Protein AF-A0A6A4R987-F1 (afdb_monomer_lite)

Secondary structure (DSSP, 8-state):
----SHHHHHHHHHHTTS-----PPPEEEEESSSTT-EEEEE---HHHHHTTTS----STT-HHHHHHHHIIIIIS--TT--HHHHHHHHHTTS-HHHHHHH---HHHHHHHHHHTT---------GGGGGG--S----------

Organism: NCBI:txid2578117

pLDDT: mean 84.64, std 14.23, range [47.09, 97.81]

InterPro domains:
  IPR005074 Peptidase C39, bacteriocin processing [PF03412] (53-141)

Radius of gyration: 24.29 Å; chains: 1; bounding box: 70×59×53 Å

Sequence (145 aa):
MTLPRWPLAAALAIGLALPLGNTQAATIRLGGIVPGTVINKDVQSIRERRYENLVEQRTDFSCGAASLATLLKYAYQRPDTTEHDVLAGMLEVADLELVQQQGFSLLDLKNYVETLGLRGRGYEVDAETLDDVSIPVIVLLDLNG

Structure (mmCIF, N/CA/C/O backbone):
data_AF-A0A6A4R987-F1
#
_entry.id   AF-A0A6A4R987-F1
#
loop_
_atom_site.group_PDB
_atom_site.id
_atom_site.type_symbol
_atom_site.label_atom_id
_atom_site.label_alt_id
_atom_site.label_comp_id
_atom_site.label_asym_id
_atom_site.label_entity_id
_atom_site.label_seq_id
_atom_site.pdbx_PDB_ins_code
_atom_site.Cartn_x
_atom_site.Cartn_y
_atom_site.Cartn_z
_atom_site.occupancy
_atom_sit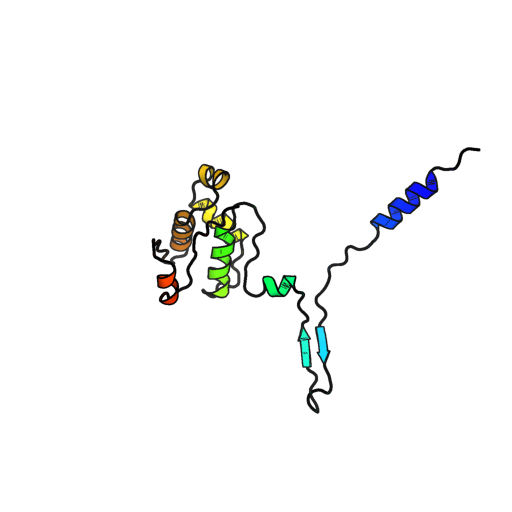e.B_iso_or_equiv
_atom_site.auth_seq_id
_atom_site.auth_comp_id
_atom_site.auth_asym_id
_atom_site.auth_atom_id
_atom_site.pdbx_PDB_model_num
ATOM 1 N N . MET A 1 1 ? 54.310 39.348 6.115 1.00 47.09 1 MET A N 1
ATOM 2 C CA . MET A 1 1 ? 54.093 38.359 5.036 1.00 47.09 1 MET A CA 1
ATOM 3 C C . MET A 1 1 ? 52.708 37.753 5.216 1.00 47.09 1 MET A C 1
ATOM 5 O O . MET A 1 1 ? 52.538 36.849 6.019 1.00 47.09 1 MET A O 1
ATOM 9 N N . THR A 1 2 ? 51.698 38.329 4.566 1.00 54.56 2 THR A N 1
ATOM 10 C CA . THR A 1 2 ? 50.292 37.904 4.656 1.00 54.56 2 THR A CA 1
ATOM 11 C C . THR A 1 2 ? 49.981 36.983 3.479 1.00 54.56 2 THR A C 1
ATOM 13 O O . THR A 1 2 ? 49.934 37.444 2.340 1.00 54.56 2 THR A O 1
ATOM 16 N N . LEU A 1 3 ? 49.821 35.683 3.734 1.00 59.97 3 LEU A N 1
ATOM 17 C CA . LEU A 1 3 ? 49.428 34.714 2.707 1.00 59.97 3 LEU A CA 1
ATOM 18 C C . LEU A 1 3 ? 48.008 35.041 2.195 1.00 59.97 3 LEU A C 1
ATOM 20 O O . LEU A 1 3 ? 47.110 35.271 3.011 1.00 59.97 3 LEU A O 1
ATOM 24 N N . PRO A 1 4 ? 47.782 35.094 0.869 1.00 60.12 4 PRO A N 1
ATOM 25 C CA . PRO A 1 4 ? 46.479 35.422 0.305 1.00 60.12 4 PRO A CA 1
ATOM 26 C C . PRO A 1 4 ? 45.477 34.291 0.567 1.00 60.12 4 PRO A C 1
ATOM 28 O O . PRO A 1 4 ? 45.780 33.119 0.380 1.00 60.12 4 PRO A O 1
ATOM 31 N N . ARG A 1 5 ? 44.259 34.658 0.980 1.00 59.75 5 ARG A N 1
ATOM 32 C CA . ARG A 1 5 ? 43.148 33.757 1.360 1.00 59.75 5 ARG A CA 1
ATOM 33 C C . ARG A 1 5 ? 42.453 33.082 0.168 1.00 59.75 5 ARG A C 1
ATOM 35 O O . ARG A 1 5 ? 41.541 32.281 0.345 1.00 59.75 5 ARG A O 1
ATOM 42 N N . TRP A 1 6 ? 42.884 33.412 -1.046 1.00 58.22 6 TRP A N 1
ATOM 43 C CA . TRP A 1 6 ? 42.261 32.996 -2.300 1.00 58.22 6 TRP A CA 1
ATOM 44 C C . TRP A 1 6 ? 42.381 31.503 -2.675 1.00 58.22 6 TRP A C 1
ATOM 46 O O . TRP A 1 6 ? 41.436 31.001 -3.285 1.00 58.22 6 TRP A O 1
ATOM 56 N N . PRO A 1 7 ? 43.443 30.743 -2.319 1.00 56.34 7 PRO A N 1
ATOM 57 C CA . PRO A 1 7 ? 43.538 29.348 -2.748 1.00 56.34 7 PRO A CA 1
ATOM 58 C C . PRO A 1 7 ? 42.539 28.446 -2.006 1.00 56.34 7 PRO A C 1
ATOM 60 O O . PRO A 1 7 ? 42.096 27.444 -2.559 1.00 56.34 7 PRO A O 1
ATOM 63 N N . LEU A 1 8 ? 42.112 28.834 -0.796 1.00 57.47 8 LEU A N 1
ATOM 64 C CA . LEU A 1 8 ? 41.086 28.119 -0.028 1.00 57.47 8 LEU A CA 1
ATOM 65 C C . LEU A 1 8 ? 39.692 28.246 -0.661 1.00 57.47 8 LEU A C 1
ATOM 67 O O . LEU A 1 8 ? 38.956 27.266 -0.719 1.00 57.47 8 LEU A O 1
ATOM 71 N N . ALA A 1 9 ? 39.347 29.425 -1.187 1.00 58.34 9 ALA A N 1
ATOM 72 C CA . ALA A 1 9 ? 38.069 29.639 -1.867 1.00 58.34 9 ALA A CA 1
ATOM 73 C C . ALA A 1 9 ? 37.991 28.880 -3.206 1.00 58.34 9 ALA A C 1
ATOM 75 O O . ALA A 1 9 ? 36.947 28.325 -3.542 1.00 58.34 9 ALA A O 1
ATOM 76 N N . ALA A 1 10 ? 39.106 28.801 -3.942 1.00 59.16 10 ALA A N 1
ATOM 77 C CA . ALA A 1 10 ? 39.177 28.054 -5.197 1.00 59.16 10 ALA A CA 1
ATOM 78 C C . ALA A 1 10 ? 39.082 26.532 -4.982 1.00 59.16 10 ALA A C 1
ATOM 80 O O . ALA A 1 10 ? 38.393 25.847 -5.736 1.00 59.16 10 ALA A O 1
ATOM 81 N N . ALA A 1 11 ? 39.710 26.002 -3.926 1.00 58.34 11 ALA A N 1
ATOM 82 C CA . ALA A 1 11 ? 39.620 24.582 -3.584 1.00 58.34 11 ALA A CA 1
ATOM 83 C C . ALA A 1 11 ? 38.195 24.162 -3.168 1.00 58.34 11 ALA A C 1
ATOM 85 O O . ALA A 1 11 ? 37.741 23.081 -3.541 1.00 58.34 11 ALA A O 1
ATOM 86 N N . LEU A 1 12 ? 37.461 25.032 -2.460 1.00 58.47 12 LEU A N 1
ATOM 87 C CA . LEU A 1 12 ? 36.075 24.769 -2.058 1.00 58.47 12 LEU A CA 1
ATOM 88 C C . LEU A 1 12 ? 35.110 24.753 -3.261 1.00 58.47 12 LEU A C 1
AT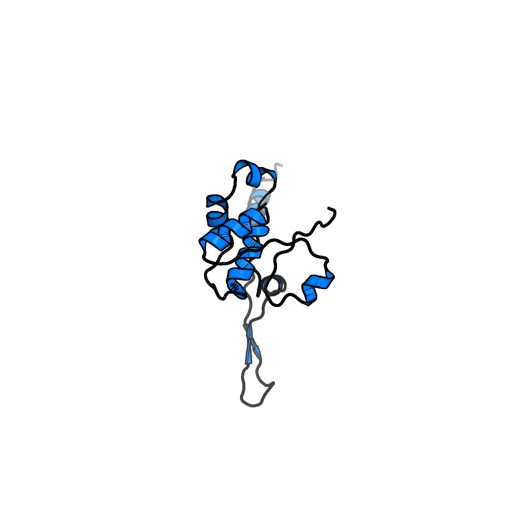OM 90 O O . LEU A 1 12 ? 34.202 23.927 -3.314 1.00 58.47 12 LEU A O 1
ATOM 94 N N . ALA A 1 13 ? 35.331 25.625 -4.251 1.00 57.81 13 ALA A N 1
ATOM 95 C CA . ALA A 1 13 ? 34.503 25.696 -5.457 1.00 57.81 13 ALA A CA 1
ATOM 96 C C . ALA A 1 13 ? 34.690 24.486 -6.394 1.00 57.81 13 ALA A C 1
ATOM 98 O O . ALA A 1 13 ? 33.738 24.061 -7.043 1.00 57.81 13 ALA A O 1
ATOM 99 N N . ILE A 1 14 ? 35.890 23.895 -6.436 1.00 57.84 14 ILE A N 1
ATOM 100 C CA . ILE A 1 14 ? 36.172 22.695 -7.246 1.00 57.84 14 ILE A CA 1
ATOM 101 C C . ILE A 1 14 ? 35.568 21.436 -6.601 1.00 57.84 14 ILE A C 1
ATOM 103 O O . ILE A 1 14 ? 35.068 20.567 -7.312 1.00 57.84 14 ILE A O 1
ATOM 107 N N . GLY A 1 15 ? 35.539 21.353 -5.266 1.00 56.69 15 GLY A N 1
ATOM 108 C CA . GLY A 1 15 ? 34.906 20.237 -4.549 1.00 56.69 15 GLY A CA 1
ATOM 109 C C . GLY A 1 15 ? 33.381 20.166 -4.716 1.00 56.69 15 GLY A C 1
ATOM 110 O O . GLY A 1 15 ? 32.816 19.078 -4.681 1.00 56.69 15 GLY A O 1
ATOM 111 N N . LEU A 1 16 ? 32.715 21.302 -4.955 1.00 59.06 16 LEU A N 1
ATOM 112 C CA . LEU A 1 16 ? 31.259 21.370 -5.149 1.00 59.06 16 LEU A CA 1
ATOM 113 C C . LEU A 1 16 ? 30.812 21.041 -6.590 1.00 59.06 16 LEU A C 1
ATOM 115 O O . LEU A 1 16 ? 29.621 20.897 -6.844 1.00 59.06 16 LEU A O 1
ATOM 119 N N . ALA A 1 17 ? 31.754 20.927 -7.532 1.00 57.31 17 ALA A N 1
ATOM 120 C CA . ALA A 1 17 ? 31.486 20.660 -8.947 1.00 57.31 17 ALA A CA 1
ATOM 121 C C . ALA A 1 17 ? 31.604 19.173 -9.330 1.00 57.31 17 ALA A C 1
ATOM 123 O O . ALA A 1 17 ? 31.529 18.839 -10.513 1.00 57.31 17 ALA A O 1
ATOM 124 N N . LEU A 1 18 ? 31.788 18.270 -8.358 1.00 61.50 18 LEU A N 1
ATOM 125 C CA . LEU A 1 18 ? 31.659 16.835 -8.604 1.00 61.50 18 LEU A CA 1
ATOM 126 C C . LEU A 1 18 ? 30.206 16.547 -9.005 1.00 61.50 18 LEU A C 1
ATOM 128 O O . LEU A 1 18 ? 29.304 16.771 -8.194 1.00 61.50 18 LEU A O 1
ATOM 132 N N . PRO A 1 19 ? 29.946 16.066 -10.234 1.00 57.00 19 PRO A N 1
ATOM 133 C CA . PRO A 1 19 ? 28.604 15.671 -10.602 1.00 57.00 19 PRO A CA 1
ATOM 134 C C . PRO A 1 19 ? 28.204 14.523 -9.677 1.00 57.00 19 PRO A C 1
ATOM 136 O O . PRO A 1 19 ? 28.806 13.448 -9.708 1.00 57.00 19 PRO A O 1
ATOM 139 N N . LEU A 1 20 ? 27.172 14.748 -8.863 1.00 58.91 20 LEU A N 1
ATOM 140 C CA . LEU A 1 20 ? 26.356 13.692 -8.268 1.00 58.91 20 LEU A CA 1
ATOM 141 C C . LEU A 1 20 ? 25.621 12.998 -9.423 1.00 58.91 20 LEU A C 1
ATOM 143 O O . LEU A 1 20 ? 24.434 13.208 -9.657 1.00 58.91 20 LEU A O 1
ATOM 147 N N . GLY A 1 21 ? 26.375 12.279 -10.250 1.00 59.56 21 GLY A N 1
ATOM 148 C CA . GLY A 1 21 ? 25.852 11.580 -11.405 1.00 59.56 21 GLY A CA 1
ATOM 149 C C . GLY A 1 21 ? 24.912 10.488 -10.923 1.00 59.56 21 GLY A C 1
ATOM 150 O O . GLY A 1 21 ? 25.319 9.617 -10.156 1.00 59.56 21 GLY A O 1
ATOM 151 N N . ASN A 1 22 ? 23.663 10.537 -11.382 1.00 56.91 22 ASN A N 1
ATOM 152 C CA . ASN A 1 22 ? 22.723 9.435 -11.241 1.00 56.91 22 ASN A CA 1
ATOM 153 C C . ASN A 1 22 ? 23.398 8.149 -11.733 1.00 56.91 22 ASN A C 1
ATOM 155 O O . ASN A 1 22 ? 23.769 8.048 -12.904 1.00 56.91 22 ASN A O 1
ATOM 159 N N . THR A 1 23 ? 23.569 7.172 -10.845 1.00 59.12 23 THR A N 1
ATOM 160 C CA . THR A 1 23 ? 23.996 5.820 -11.207 1.00 59.12 23 THR A CA 1
ATOM 161 C C . THR A 1 23 ? 22.921 5.212 -12.098 1.00 59.12 23 THR A C 1
ATOM 163 O O . THR A 1 23 ? 21.883 4.779 -11.608 1.00 59.12 23 THR A O 1
ATOM 166 N N . GLN A 1 24 ? 23.134 5.241 -13.411 1.00 58.28 24 GLN A N 1
ATOM 167 C CA . GLN A 1 24 ? 22.235 4.622 -14.378 1.00 58.28 24 GLN A CA 1
ATOM 168 C C . GLN A 1 24 ? 22.535 3.123 -14.465 1.00 58.28 24 GLN A C 1
ATOM 170 O O . GLN A 1 24 ? 23.694 2.717 -14.575 1.00 58.28 24 GLN A O 1
ATOM 175 N N . ALA A 1 25 ? 21.480 2.313 -14.428 1.00 59.00 25 ALA A N 1
ATOM 176 C CA . ALA A 1 25 ? 21.516 0.901 -14.775 1.00 59.00 25 ALA A CA 1
ATOM 177 C C . ALA A 1 25 ? 22.130 0.723 -16.179 1.00 59.00 25 ALA A C 1
ATOM 179 O O . ALA A 1 25 ? 21.626 1.261 -17.164 1.00 59.00 25 ALA A O 1
ATOM 180 N N . ALA A 1 26 ? 23.248 0.000 -16.282 1.00 69.38 26 ALA A N 1
ATOM 181 C CA . ALA A 1 26 ? 23.928 -0.239 -17.554 1.00 69.38 26 ALA A CA 1
ATOM 182 C C . ALA A 1 26 ? 23.422 -1.540 -18.192 1.00 69.38 26 ALA A C 1
ATOM 184 O O . ALA A 1 26 ? 23.451 -2.595 -17.568 1.00 69.38 26 ALA A O 1
ATOM 185 N N . THR A 1 27 ? 22.993 -1.512 -19.450 1.00 72.25 27 THR A N 1
ATOM 186 C CA . THR A 1 27 ? 22.629 -2.738 -20.177 1.00 72.25 27 THR A CA 1
ATOM 187 C C . THR A 1 27 ? 23.896 -3.455 -20.652 1.00 72.25 27 THR A C 1
ATOM 189 O O . THR A 1 27 ? 24.688 -2.864 -21.391 1.00 72.25 27 THR A O 1
ATOM 192 N N . ILE A 1 28 ? 24.105 -4.719 -20.271 1.00 78.50 28 ILE A N 1
ATOM 193 C CA . ILE A 1 28 ? 25.243 -5.521 -20.754 1.00 78.50 28 ILE A CA 1
ATOM 194 C C . ILE A 1 28 ? 24.808 -6.322 -21.982 1.00 78.50 28 ILE A C 1
ATOM 196 O O . ILE A 1 28 ? 23.802 -7.033 -21.956 1.00 78.50 28 ILE A O 1
ATOM 200 N N . ARG A 1 29 ? 25.602 -6.236 -23.054 1.00 76.25 29 ARG A N 1
ATOM 201 C CA . ARG A 1 29 ? 25.455 -7.073 -24.250 1.00 76.25 29 ARG A CA 1
ATOM 202 C C . ARG A 1 29 ? 26.362 -8.287 -24.128 1.00 76.25 29 ARG A C 1
ATOM 204 O O . ARG A 1 29 ? 27.583 -8.147 -24.121 1.00 76.25 29 ARG A O 1
ATOM 211 N N . LEU A 1 30 ? 25.771 -9.470 -24.041 1.00 75.00 30 LEU A N 1
ATOM 212 C CA . LEU A 1 30 ? 26.488 -10.727 -23.875 1.00 75.00 30 LEU A CA 1
ATOM 213 C C . LEU A 1 30 ? 26.414 -11.506 -25.199 1.00 75.00 30 LEU A C 1
ATOM 215 O O . LEU A 1 30 ? 25.369 -12.041 -25.571 1.00 75.00 30 LEU A O 1
ATOM 219 N N . GLY A 1 31 ? 27.515 -11.497 -25.954 1.00 76.69 31 GLY A N 1
ATOM 220 C CA . GLY A 1 31 ? 27.671 -12.243 -27.206 1.00 76.69 31 GLY A CA 1
ATOM 221 C C . GLY A 1 31 ? 28.465 -13.534 -26.994 1.00 76.69 31 GLY A C 1
ATOM 222 O O . GLY A 1 31 ? 29.374 -13.568 -26.171 1.00 76.69 31 GLY A O 1
ATOM 223 N N . GLY A 1 32 ? 28.133 -14.593 -27.739 1.00 69.56 32 GLY A N 1
ATOM 224 C CA . GLY A 1 32 ? 28.934 -15.828 -27.786 1.00 69.56 32 GLY A CA 1
ATOM 225 C C . GLY A 1 32 ? 28.566 -16.924 -26.778 1.00 69.56 32 GLY A C 1
ATOM 226 O O . GLY A 1 32 ? 29.218 -17.961 -26.765 1.00 69.56 32 GLY A O 1
ATOM 227 N N . ILE A 1 33 ? 27.513 -16.741 -25.974 1.00 72.50 33 ILE A N 1
ATOM 228 C CA . ILE A 1 33 ? 26.991 -17.793 -25.073 1.00 72.50 33 ILE A CA 1
ATOM 229 C C . ILE A 1 33 ? 26.176 -18.840 -25.849 1.00 72.50 33 ILE A C 1
ATOM 231 O O . ILE A 1 33 ? 26.174 -20.017 -25.505 1.00 72.50 33 ILE A O 1
ATOM 235 N N . VAL A 1 34 ? 25.489 -18.401 -26.910 1.00 76.31 34 VAL A N 1
ATOM 236 C CA . VAL A 1 34 ? 24.771 -19.245 -27.873 1.00 76.31 34 VAL A CA 1
ATOM 237 C C . VAL A 1 34 ? 25.224 -18.825 -29.274 1.00 76.31 34 VAL A C 1
ATOM 239 O O . VAL A 1 34 ? 25.206 -17.622 -29.568 1.00 76.31 34 VAL A O 1
ATOM 242 N N . PRO A 1 35 ? 25.636 -19.763 -30.150 1.00 73.19 35 PRO A N 1
ATOM 243 C CA . PRO A 1 35 ? 26.019 -19.434 -31.519 1.00 73.19 35 PRO A CA 1
ATOM 244 C C . PRO A 1 35 ? 24.910 -18.642 -32.226 1.00 73.19 35 PRO A C 1
ATOM 246 O O . PRO A 1 35 ? 23.757 -19.063 -32.253 1.00 73.19 35 PRO A O 1
ATOM 249 N N . GLY A 1 36 ? 25.252 -17.472 -32.770 1.00 77.44 36 GLY A N 1
ATOM 250 C CA . GLY A 1 36 ? 24.320 -16.624 -33.523 1.00 77.44 36 GLY A CA 1
ATOM 251 C C . GLY A 1 36 ? 23.384 -15.734 -32.695 1.00 77.44 36 GLY A C 1
ATOM 252 O O . GLY A 1 36 ? 22.568 -15.039 -33.292 1.00 77.44 36 GLY A O 1
ATOM 253 N N . THR A 1 37 ? 23.493 -15.702 -31.359 1.00 78.19 37 THR A N 1
ATOM 254 C CA . THR A 1 37 ? 22.612 -14.874 -30.509 1.00 78.19 37 THR A CA 1
ATOM 255 C C . THR A 1 37 ? 23.397 -13.832 -29.706 1.00 78.19 37 THR A C 1
ATOM 257 O O . THR A 1 37 ? 24.433 -14.135 -29.112 1.00 78.19 37 THR A O 1
ATOM 260 N N . VAL A 1 38 ? 22.881 -12.599 -29.660 1.00 79.94 38 VAL A N 1
ATOM 261 C CA . VAL A 1 38 ? 23.325 -11.539 -28.740 1.00 79.94 38 VAL A CA 1
ATOM 262 C C . VAL A 1 38 ? 22.233 -11.349 -27.695 1.00 79.94 38 VAL A C 1
ATOM 264 O O . VAL A 1 38 ? 21.106 -11.003 -28.044 1.00 79.94 38 VAL A O 1
ATOM 267 N N . ILE A 1 39 ? 22.555 -11.581 -26.422 1.00 80.56 39 ILE A N 1
ATOM 268 C CA . ILE A 1 39 ? 21.614 -11.386 -25.315 1.00 80.56 39 ILE A CA 1
ATOM 269 C C . ILE A 1 39 ? 21.861 -10.002 -24.715 1.00 80.56 39 ILE A C 1
ATOM 271 O O . ILE A 1 39 ? 22.964 -9.713 -24.250 1.00 80.56 39 ILE A O 1
ATOM 275 N N . ASN A 1 40 ? 20.841 -9.144 -24.719 1.00 82.06 40 ASN A N 1
ATOM 276 C CA . ASN A 1 40 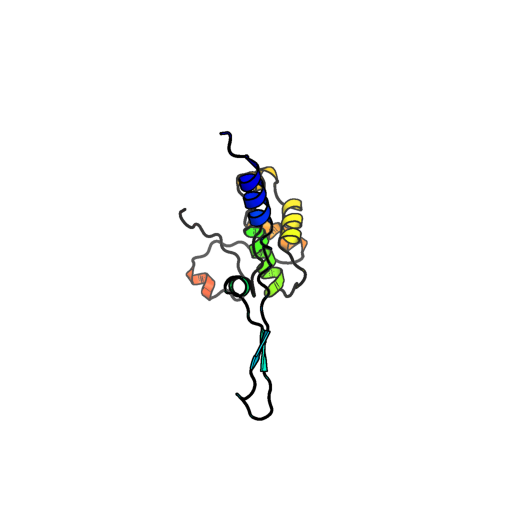? 20.855 -7.899 -23.952 1.00 82.06 40 ASN A CA 1
ATOM 277 C C . ASN A 1 40 ? 20.284 -8.191 -22.560 1.00 82.06 40 ASN A C 1
ATOM 279 O O . ASN A 1 40 ? 19.191 -8.748 -22.458 1.00 82.06 40 ASN A O 1
ATOM 283 N N . LYS A 1 41 ? 21.024 -7.849 -21.504 1.00 81.62 41 LYS A N 1
ATOM 284 C CA . LYS A 1 41 ? 20.571 -7.977 -20.115 1.00 81.62 41 LYS A CA 1
ATOM 285 C C . LYS A 1 41 ? 20.663 -6.629 -19.414 1.00 81.62 41 LYS A C 1
ATOM 287 O O . LYS A 1 41 ? 21.755 -6.067 -19.302 1.00 81.62 41 LYS A O 1
ATOM 292 N N . ASP A 1 42 ? 19.541 -6.163 -18.887 1.00 82.94 42 ASP A N 1
ATOM 293 C CA . ASP A 1 42 ? 19.489 -4.953 -18.073 1.00 82.94 42 ASP A CA 1
ATOM 294 C C . ASP A 1 42 ? 20.103 -5.232 -16.693 1.00 82.94 42 ASP A C 1
ATOM 296 O O . ASP A 1 42 ? 19.749 -6.205 -16.016 1.00 82.94 42 ASP A O 1
ATOM 300 N N . VAL A 1 43 ? 21.085 -4.423 -16.281 1.00 87.19 43 VAL A N 1
ATOM 301 C CA . VAL A 1 43 ? 21.716 -4.559 -14.961 1.00 87.19 43 VAL A CA 1
ATOM 302 C C . VAL A 1 43 ? 20.992 -3.673 -13.967 1.00 87.19 43 VAL A C 1
ATOM 304 O O . VAL A 1 43 ? 21.198 -2.467 -13.944 1.00 87.19 43 VAL A O 1
ATOM 307 N N . GLN A 1 44 ? 20.198 -4.298 -13.105 1.00 87.44 44 GLN A N 1
ATOM 308 C CA . GLN A 1 44 ? 19.604 -3.639 -11.948 1.00 87.44 44 GLN A CA 1
ATOM 309 C C . GLN A 1 44 ? 20.588 -3.592 -10.771 1.00 87.44 44 GLN A C 1
ATOM 311 O O . GLN A 1 44 ? 21.292 -4.570 -10.479 1.00 87.44 44 GLN A O 1
ATOM 316 N N . SER A 1 45 ? 20.590 -2.472 -10.058 1.00 90.19 45 SER A N 1
ATOM 317 C CA . SER A 1 45 ? 21.241 -2.308 -8.761 1.00 90.19 45 SER A CA 1
ATOM 318 C C . SER A 1 45 ? 20.553 -3.138 -7.667 1.00 90.19 45 SER A C 1
ATOM 320 O O . SER A 1 45 ? 19.403 -3.561 -7.789 1.00 90.19 45 SER A O 1
ATOM 322 N N . ILE A 1 46 ? 21.251 -3.345 -6.544 1.00 90.56 46 ILE A N 1
ATOM 323 C CA . ILE A 1 46 ? 20.686 -4.026 -5.363 1.00 90.56 46 ILE A CA 1
ATOM 324 C C . ILE A 1 46 ? 19.446 -3.281 -4.844 1.00 90.56 46 ILE A C 1
ATOM 326 O O . ILE A 1 46 ? 18.489 -3.911 -4.397 1.00 90.56 46 ILE A O 1
ATOM 330 N N . ARG A 1 47 ? 19.451 -1.943 -4.925 1.00 89.88 47 ARG A N 1
ATOM 331 C CA . ARG A 1 47 ? 18.307 -1.118 -4.535 1.00 89.88 47 ARG A CA 1
ATOM 332 C C . ARG A 1 47 ? 17.125 -1.337 -5.474 1.00 89.88 47 ARG A C 1
ATOM 334 O O . ARG A 1 47 ? 16.037 -1.598 -4.989 1.00 89.88 47 ARG A O 1
ATOM 341 N N . GLU A 1 48 ? 17.333 -1.276 -6.786 1.00 88.00 48 GLU A N 1
ATOM 342 C CA . G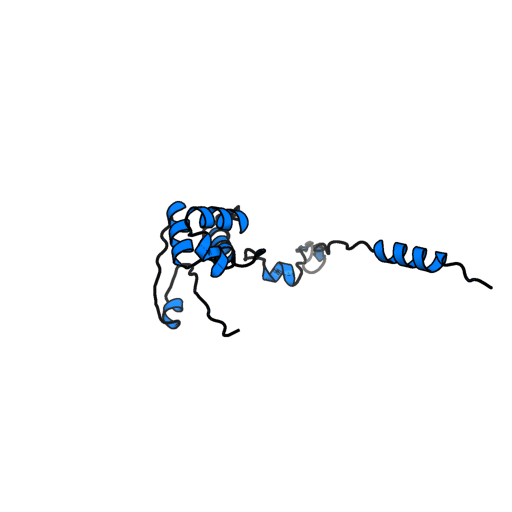LU A 1 48 ? 16.253 -1.482 -7.764 1.00 88.00 48 GLU A CA 1
ATOM 343 C C . GLU A 1 48 ? 15.606 -2.859 -7.602 1.00 88.00 48 GLU A C 1
ATOM 345 O O . GLU A 1 48 ? 14.385 -2.948 -7.544 1.00 88.00 48 GLU A O 1
ATOM 350 N N . ARG A 1 49 ? 16.404 -3.919 -7.405 1.00 89.81 49 ARG A N 1
ATOM 351 C CA . ARG A 1 49 ? 15.858 -5.263 -7.141 1.00 89.81 49 ARG A CA 1
ATOM 352 C C . ARG A 1 49 ? 15.008 -5.342 -5.879 1.00 89.81 49 ARG A C 1
ATOM 354 O O . ARG A 1 49 ? 14.025 -6.070 -5.863 1.00 89.81 49 ARG A O 1
ATOM 361 N N . ARG A 1 50 ? 15.367 -4.609 -4.819 1.00 91.31 50 ARG A N 1
ATOM 362 C CA . ARG A 1 50 ? 14.581 -4.580 -3.573 1.00 91.31 50 ARG A CA 1
ATOM 363 C C . ARG A 1 50 ? 13.152 -4.080 -3.813 1.00 91.31 50 ARG A C 1
ATOM 365 O O . ARG A 1 50 ? 12.249 -4.527 -3.117 1.00 91.31 50 ARG A O 1
ATOM 372 N N . TYR A 1 51 ? 12.961 -3.181 -4.777 1.00 92.69 51 TYR A N 1
ATOM 373 C CA . TYR A 1 51 ? 11.677 -2.533 -5.055 1.00 92.69 51 TYR A CA 1
ATOM 374 C C . TYR A 1 51 ? 11.031 -2.979 -6.375 1.00 92.69 51 TYR A C 1
ATOM 376 O O . TYR A 1 51 ? 10.033 -2.400 -6.786 1.00 92.69 51 TYR A O 1
ATOM 384 N N . GLU A 1 52 ? 11.555 -4.014 -7.038 1.00 91.12 52 GLU A N 1
ATOM 385 C CA . GLU A 1 52 ? 11.085 -4.453 -8.362 1.00 91.12 52 GLU A CA 1
ATOM 386 C C . GLU A 1 52 ? 9.579 -4.762 -8.398 1.00 91.12 52 GLU A C 1
ATOM 388 O O . GLU A 1 52 ? 8.903 -4.419 -9.362 1.00 91.12 52 GLU A O 1
ATOM 393 N N . ASN A 1 53 ? 9.045 -5.340 -7.317 1.00 93.44 53 ASN A N 1
ATOM 394 C CA . ASN A 1 53 ? 7.625 -5.674 -7.166 1.00 93.44 53 ASN A CA 1
ATOM 395 C C . ASN A 1 53 ? 7.007 -5.013 -5.925 1.00 93.44 53 ASN A C 1
ATOM 397 O O . ASN A 1 53 ? 6.139 -5.588 -5.270 1.00 93.44 53 ASN A O 1
ATOM 401 N N . LEU A 1 54 ? 7.490 -3.821 -5.559 1.00 95.44 54 LEU A N 1
ATOM 402 C CA . LEU A 1 54 ? 7.043 -3.114 -4.361 1.00 95.44 54 LEU A CA 1
ATOM 403 C C . LEU A 1 54 ? 6.936 -1.609 -4.620 1.00 95.44 54 LEU A C 1
ATOM 405 O O . LEU A 1 54 ? 7.755 -1.031 -5.332 1.00 95.44 54 LEU A O 1
ATOM 409 N N . VAL A 1 55 ? 5.913 -0.964 -4.062 1.00 96.31 55 VAL A N 1
ATOM 410 C CA . VAL A 1 55 ? 5.811 0.501 -4.064 1.00 96.31 55 VAL A CA 1
ATOM 411 C C . VAL A 1 55 ? 6.588 1.028 -2.859 1.00 96.31 55 VAL A C 1
ATOM 413 O O . VAL A 1 55 ? 6.208 0.785 -1.718 1.00 96.31 55 VAL A O 1
ATOM 416 N N . GLU A 1 56 ? 7.714 1.701 -3.113 1.00 94.81 56 GLU A N 1
ATOM 417 C CA . GLU A 1 56 ? 8.570 2.285 -2.071 1.00 94.81 56 GLU A CA 1
ATOM 418 C C . GLU A 1 56 ? 7.823 3.381 -1.297 1.00 94.81 56 GLU A C 1
ATOM 420 O O . GLU A 1 56 ? 7.294 4.306 -1.908 1.00 94.81 56 GLU A O 1
ATOM 425 N N . GLN A 1 57 ? 7.827 3.286 0.036 1.00 94.94 57 GLN A N 1
ATOM 426 C CA . GLN A 1 57 ? 7.318 4.324 0.934 1.00 94.94 57 GLN A CA 1
ATOM 427 C C . GLN A 1 57 ? 8.247 5.547 0.925 1.00 94.94 57 GLN A C 1
ATOM 429 O O . GLN A 1 57 ? 9.464 5.394 1.072 1.00 94.94 57 GLN A O 1
ATOM 434 N N . ARG A 1 58 ? 7.690 6.757 0.802 1.00 93.25 58 ARG A N 1
ATOM 435 C CA . ARG A 1 58 ? 8.463 8.014 0.751 1.00 93.25 58 ARG A CA 1
ATOM 436 C C . ARG A 1 58 ? 8.165 9.011 1.864 1.00 93.25 58 ARG A C 1
ATOM 438 O O . ARG A 1 58 ? 8.914 9.978 1.995 1.00 93.25 58 ARG A O 1
ATOM 445 N N . THR A 1 59 ? 7.103 8.813 2.638 1.00 87.88 59 THR A N 1
ATOM 446 C CA . THR A 1 59 ? 6.697 9.733 3.714 1.00 87.88 59 THR A CA 1
ATOM 447 C C . THR A 1 59 ? 6.535 9.020 5.052 1.00 87.88 59 THR A C 1
ATOM 449 O O . THR A 1 59 ? 6.333 7.808 5.104 1.00 87.88 59 THR A O 1
ATOM 452 N N . ASP A 1 60 ? 6.616 9.770 6.150 1.00 85.19 60 ASP A N 1
ATOM 453 C CA . ASP A 1 60 ? 6.310 9.232 7.475 1.00 85.19 60 ASP A CA 1
ATOM 454 C C . ASP A 1 60 ? 4.816 8.893 7.574 1.00 85.19 60 ASP A C 1
ATOM 456 O O . ASP A 1 60 ? 3.976 9.527 6.935 1.00 85.19 60 ASP A O 1
ATOM 460 N N . PHE A 1 61 ? 4.486 7.861 8.355 1.00 81.50 61 PHE A N 1
ATOM 461 C CA . PHE A 1 61 ? 3.113 7.392 8.591 1.00 81.50 61 PHE A CA 1
ATOM 462 C C . PHE A 1 61 ? 2.329 6.897 7.355 1.00 81.50 61 PHE A C 1
ATOM 464 O O . PHE A 1 61 ? 1.157 6.551 7.480 1.00 81.50 61 PHE A O 1
ATOM 471 N N . SER A 1 62 ? 2.957 6.769 6.178 1.00 90.19 62 SER A N 1
ATOM 472 C CA . SER A 1 62 ? 2.325 6.255 4.947 1.00 90.19 62 SER A CA 1
ATOM 473 C C . SER A 1 62 ? 2.580 4.767 4.672 1.00 90.19 62 SER A C 1
ATOM 475 O O . SER A 1 62 ? 2.259 4.280 3.589 1.00 90.19 62 SER A O 1
ATOM 477 N N . CYS A 1 63 ? 3.120 4.004 5.630 1.00 92.75 63 CYS A N 1
ATOM 478 C CA . CYS A 1 63 ? 3.410 2.572 5.453 1.00 92.75 63 CYS A CA 1
ATOM 479 C C . CYS A 1 63 ? 2.168 1.761 5.035 1.00 92.75 63 CYS A C 1
ATOM 481 O O . CYS A 1 63 ? 2.261 0.889 4.166 1.00 92.75 63 CYS A O 1
ATOM 483 N N . GLY A 1 64 ? 0.992 2.093 5.581 1.00 93.88 64 GLY A N 1
ATOM 484 C CA . GLY A 1 64 ? -0.289 1.514 5.170 1.00 93.88 64 GLY A CA 1
ATOM 485 C C . GLY A 1 64 ? -0.648 1.841 3.717 1.00 93.88 64 GLY A C 1
ATOM 486 O O . GLY A 1 64 ? -1.024 0.946 2.960 1.00 93.88 64 GLY A O 1
ATOM 487 N N . ALA A 1 65 ? -0.443 3.093 3.297 1.00 95.69 65 ALA A N 1
ATOM 488 C CA . ALA A 1 65 ? -0.681 3.533 1.923 1.00 95.69 65 ALA A CA 1
ATOM 489 C C . ALA A 1 65 ? 0.279 2.861 0.927 1.00 95.69 65 ALA A C 1
ATOM 491 O O . ALA A 1 65 ? -0.162 2.365 -0.106 1.00 95.69 65 ALA A O 1
ATOM 492 N N . ALA A 1 66 ? 1.571 2.761 1.249 1.00 96.50 66 ALA A N 1
ATOM 493 C CA . ALA A 1 66 ? 2.560 2.077 0.411 1.00 96.50 66 ALA A CA 1
ATOM 494 C C . ALA A 1 66 ? 2.282 0.564 0.293 1.00 96.50 66 ALA A C 1
ATOM 496 O O . ALA A 1 66 ? 2.368 -0.016 -0.798 1.00 96.50 66 ALA A O 1
ATOM 497 N N . SER A 1 67 ? 1.881 -0.075 1.398 1.00 96.69 67 SER A N 1
ATOM 498 C CA . SER A 1 67 ? 1.487 -1.492 1.417 1.00 96.69 67 SER A CA 1
ATOM 499 C C . SER A 1 67 ? 0.270 -1.736 0.528 1.00 96.69 67 SER A C 1
ATOM 501 O O . SER A 1 67 ? 0.267 -2.640 -0.310 1.00 96.69 67 SER A O 1
ATOM 503 N N . LEU A 1 68 ? -0.748 -0.884 0.648 1.00 97.06 68 LEU A N 1
ATOM 504 C CA . LEU A 1 68 ? -1.949 -1.001 -0.162 1.00 97.06 68 LEU A CA 1
ATOM 505 C C . LEU A 1 68 ? -1.695 -0.666 -1.637 1.00 97.06 68 LEU A C 1
ATOM 507 O O . LEU A 1 68 ? -2.168 -1.390 -2.513 1.00 97.06 68 LEU A O 1
ATOM 511 N N . ALA A 1 69 ? -0.895 0.362 -1.928 1.00 97.81 69 ALA A N 1
ATOM 512 C CA . ALA A 1 69 ? -0.469 0.692 -3.286 1.00 97.81 69 ALA A CA 1
ATOM 513 C C . ALA A 1 69 ? 0.250 -0.490 -3.949 1.00 97.81 69 ALA A C 1
ATOM 515 O O . ALA A 1 69 ? -0.003 -0.784 -5.116 1.00 97.81 69 ALA A O 1
ATOM 516 N N . THR A 1 70 ? 1.081 -1.219 -3.198 1.00 97.75 70 THR A N 1
ATOM 517 C CA . THR A 1 70 ? 1.750 -2.438 -3.676 1.00 97.75 70 THR A CA 1
ATOM 518 C C . THR A 1 70 ? 0.740 -3.513 -4.080 1.00 97.75 70 THR A C 1
ATOM 520 O O . THR A 1 70 ? 0.819 -4.042 -5.191 1.00 97.75 70 THR A O 1
ATOM 523 N N . LEU A 1 71 ? -0.251 -3.803 -3.231 1.00 97.12 71 LEU A N 1
ATOM 524 C CA . LEU A 1 71 ? -1.284 -4.791 -3.556 1.00 97.12 71 LEU A CA 1
ATOM 525 C C . LEU A 1 71 ? -2.134 -4.371 -4.755 1.00 97.12 71 LEU A C 1
ATOM 527 O O . LEU A 1 71 ? -2.361 -5.174 -5.660 1.00 97.12 71 LEU A O 1
ATOM 531 N N . LEU A 1 72 ? -2.584 -3.118 -4.794 1.00 97.25 72 LEU A N 1
ATOM 532 C CA . LEU A 1 72 ? -3.381 -2.602 -5.905 1.00 97.25 72 LEU A CA 1
ATOM 533 C C . LEU A 1 72 ? -2.606 -2.679 -7.224 1.00 97.25 72 LEU A C 1
ATOM 535 O O . LEU A 1 72 ? -3.139 -3.161 -8.227 1.00 97.25 72 LEU A O 1
ATOM 539 N N . LYS A 1 73 ? -1.336 -2.268 -7.212 1.00 97.81 73 LYS A N 1
ATOM 540 C CA . LYS A 1 73 ? -0.482 -2.238 -8.399 1.00 97.81 73 LYS A CA 1
ATOM 541 C C . LYS A 1 73 ? -0.185 -3.631 -8.940 1.00 97.81 73 LYS A C 1
ATOM 543 O O . LYS A 1 73 ? -0.416 -3.877 -10.123 1.00 97.81 73 LYS A O 1
ATOM 548 N N . TYR A 1 74 ? 0.298 -4.537 -8.092 1.00 96.38 74 TYR A N 1
ATOM 549 C CA . TYR A 1 74 ? 0.810 -5.834 -8.541 1.00 96.38 74 TYR A CA 1
ATOM 550 C C . TYR A 1 74 ? -0.228 -6.958 -8.436 1.00 96.38 74 TYR A C 1
ATOM 552 O O . TYR A 1 74 ? -0.421 -7.707 -9.394 1.00 96.38 74 TYR A O 1
ATOM 560 N N . ALA A 1 75 ? -0.944 -7.066 -7.314 1.00 95.06 75 ALA A N 1
ATOM 561 C CA . ALA A 1 75 ? -1.879 -8.171 -7.088 1.00 95.06 75 ALA A CA 1
ATOM 562 C C . ALA A 1 75 ? -3.250 -7.960 -7.752 1.00 95.06 75 ALA A C 1
ATOM 564 O O . ALA A 1 75 ? -3.873 -8.930 -8.179 1.00 95.06 75 ALA A O 1
ATOM 565 N N . TYR A 1 76 ? -3.696 -6.707 -7.890 1.00 94.81 76 TYR A N 1
ATOM 566 C CA . TYR A 1 76 ? -4.959 -6.347 -8.554 1.00 94.81 76 TYR A CA 1
ATOM 567 C C . TYR A 1 76 ? -4.772 -5.681 -9.928 1.00 94.81 76 TYR A C 1
ATOM 569 O O . TYR A 1 76 ? -5.724 -5.126 -10.474 1.00 94.81 76 TYR A O 1
ATOM 577 N N . GLN A 1 77 ? -3.556 -5.737 -10.487 1.00 95.19 77 GLN A N 1
ATOM 578 C CA . GLN A 1 77 ? -3.209 -5.235 -11.823 1.00 95.19 77 GLN A CA 1
ATOM 579 C C . GLN A 1 77 ? -3.661 -3.783 -12.089 1.00 95.19 77 GLN A C 1
ATOM 581 O O . GLN A 1 77 ? -4.195 -3.478 -13.156 1.00 95.19 77 GLN A O 1
ATOM 586 N N . ARG A 1 78 ? -3.438 -2.868 -11.135 1.00 96.44 78 ARG A N 1
ATOM 587 C CA . ARG A 1 78 ? -3.660 -1.420 -11.314 1.00 96.44 78 ARG A CA 1
ATOM 588 C C . ARG A 1 78 ? -2.323 -0.682 -11.489 1.00 96.44 78 ARG A C 1
ATOM 590 O O . ARG A 1 78 ? -1.868 -0.036 -10.541 1.00 96.44 78 ARG A O 1
ATOM 597 N N . PRO A 1 79 ? -1.670 -0.772 -12.664 1.00 95.25 79 PRO A N 1
ATOM 598 C CA . PRO A 1 79 ? -0.266 -0.387 -12.860 1.00 95.25 79 PRO A CA 1
ATOM 599 C C . PRO A 1 79 ? 0.035 1.080 -12.533 1.00 95.25 79 PRO A C 1
ATOM 601 O O . PRO A 1 79 ? 1.141 1.384 -12.078 1.00 95.25 79 PRO A O 1
ATOM 604 N N . ASP A 1 80 ? -0.950 1.960 -12.705 1.00 96.25 80 ASP A N 1
ATOM 605 C CA . ASP A 1 80 ? -0.819 3.402 -12.484 1.00 96.25 80 ASP A CA 1
ATOM 606 C C . ASP A 1 80 ? -0.931 3.804 -11.007 1.00 96.25 80 ASP A C 1
ATOM 608 O O . ASP A 1 80 ? -0.734 4.965 -10.674 1.00 96.25 80 ASP A O 1
ATOM 612 N N . THR A 1 81 ? -1.207 2.854 -10.106 1.00 96.94 81 THR A N 1
ATOM 613 C CA . THR A 1 81 ? -1.338 3.146 -8.673 1.00 96.94 81 THR A CA 1
ATOM 614 C C . THR A 1 81 ? 0.006 3.577 -8.087 1.00 96.94 81 THR A C 1
ATOM 616 O O . THR A 1 81 ? 1.000 2.840 -8.175 1.00 96.94 81 THR A O 1
ATOM 619 N N . THR A 1 82 ? 0.028 4.750 -7.450 1.00 96.50 82 THR A N 1
ATOM 620 C CA . THR A 1 82 ? 1.181 5.271 -6.704 1.00 96.50 82 THR A CA 1
ATOM 621 C C . THR A 1 82 ? 0.894 5.368 -5.203 1.00 96.50 82 THR A C 1
ATOM 623 O O . THR A 1 82 ? -0.260 5.358 -4.777 1.00 96.50 82 THR A O 1
ATOM 626 N N . GLU A 1 83 ? 1.949 5.480 -4.384 1.00 96.50 83 GLU A N 1
ATOM 627 C CA . GLU A 1 83 ? 1.807 5.774 -2.948 1.00 96.50 83 GLU A CA 1
ATOM 628 C C . GLU A 1 83 ? 1.018 7.070 -2.727 1.00 96.50 83 GLU A C 1
ATOM 630 O O . GLU A 1 83 ? 0.168 7.120 -1.847 1.00 96.50 83 GLU A O 1
ATOM 635 N N . HIS A 1 84 ? 1.273 8.101 -3.538 1.00 96.19 84 HIS A N 1
ATOM 636 C CA . HIS A 1 84 ? 0.646 9.410 -3.386 1.00 96.19 84 HIS A CA 1
ATOM 637 C C . HIS A 1 84 ? -0.866 9.358 -3.625 1.00 96.19 84 HIS A C 1
ATOM 639 O O . HIS A 1 84 ? -1.617 9.928 -2.839 1.00 96.19 84 HIS A O 1
ATOM 645 N N . ASP A 1 85 ? -1.311 8.640 -4.659 1.00 95.88 85 ASP A N 1
ATOM 646 C CA . ASP A 1 85 ? -2.739 8.527 -4.982 1.00 95.88 85 ASP A CA 1
ATOM 647 C C . ASP A 1 85 ? -3.501 7.778 -3.882 1.00 95.88 85 ASP A C 1
ATOM 649 O O . ASP A 1 85 ? -4.600 8.172 -3.489 1.00 95.88 85 ASP A O 1
ATOM 653 N N . VAL A 1 86 ? -2.896 6.708 -3.355 1.00 96.94 86 VAL A N 1
ATOM 654 C CA . VAL A 1 86 ? -3.471 5.937 -2.246 1.00 96.94 86 VAL A CA 1
ATOM 655 C C . VAL A 1 86 ? -3.484 6.763 -0.968 1.00 96.94 86 VAL A C 1
ATOM 657 O O . VAL A 1 86 ? -4.505 6.811 -0.290 1.00 96.94 86 VAL A O 1
ATOM 660 N N . LEU A 1 87 ? -2.387 7.454 -0.660 1.00 96.12 87 LEU A N 1
ATOM 661 C CA . LEU A 1 87 ? -2.285 8.329 0.502 1.00 96.12 87 LEU A CA 1
ATOM 662 C C . LEU A 1 87 ? -3.352 9.429 0.464 1.00 96.12 87 LEU A C 1
ATOM 664 O O . LEU A 1 87 ? -4.067 9.615 1.445 1.00 96.12 87 LEU A O 1
ATOM 668 N N . ALA A 1 88 ? -3.485 10.125 -0.666 1.00 95.06 88 ALA A N 1
ATOM 669 C CA . ALA A 1 88 ? -4.482 11.174 -0.844 1.00 95.06 88 ALA A CA 1
ATOM 670 C C . ALA A 1 88 ? -5.905 10.631 -0.658 1.00 95.06 88 ALA A C 1
ATOM 672 O O . ALA A 1 88 ? -6.672 11.188 0.121 1.00 95.06 88 ALA A O 1
ATOM 673 N N . GLY A 1 89 ? -6.231 9.503 -1.293 1.00 95.81 89 GLY A N 1
ATOM 674 C CA . GLY A 1 89 ? -7.554 8.897 -1.161 1.00 95.81 89 GLY A CA 1
ATOM 675 C C . GLY A 1 89 ? -7.852 8.352 0.239 1.00 95.81 89 GLY A C 1
ATOM 676 O O . GLY A 1 89 ? -8.992 8.406 0.690 1.00 95.81 89 GLY A O 1
ATOM 677 N N . MET A 1 90 ? -6.844 7.864 0.965 1.00 95.75 90 MET A N 1
ATOM 678 C CA . MET A 1 90 ? -7.009 7.451 2.361 1.00 95.75 90 MET A CA 1
ATOM 679 C C . MET A 1 90 ? -7.270 8.647 3.285 1.00 95.75 90 MET A C 1
ATOM 681 O O . MET A 1 90 ? -8.089 8.537 4.193 1.00 95.75 90 MET A O 1
ATOM 685 N N . LEU A 1 91 ? -6.632 9.797 3.043 1.00 95.00 91 LEU A N 1
ATOM 686 C CA . LEU A 1 91 ? -6.863 11.025 3.818 1.00 95.00 91 LEU A CA 1
ATOM 687 C C . LEU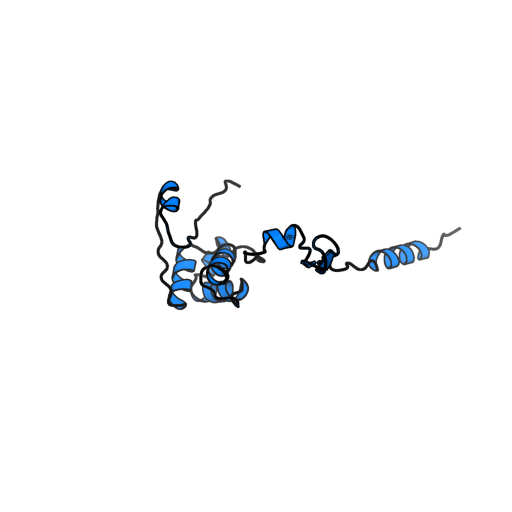 A 1 91 ? -8.285 11.585 3.650 1.00 95.00 91 LEU A C 1
ATOM 689 O O . LEU A 1 91 ? -8.758 12.288 4.536 1.00 95.00 91 LEU A O 1
ATOM 693 N N . GLU A 1 92 ? -8.978 11.270 2.553 1.00 95.31 92 GLU A N 1
ATOM 694 C CA . GLU A 1 92 ? -10.377 11.678 2.343 1.00 95.31 92 GLU A CA 1
ATOM 695 C C . GLU A 1 92 ? -11.370 10.916 3.234 1.00 95.31 92 GLU A C 1
ATOM 697 O O . GLU A 1 92 ? -12.474 11.403 3.479 1.00 95.31 92 GLU A O 1
ATOM 702 N N . VAL A 1 93 ? -10.996 9.724 3.712 1.00 94.19 93 VAL A N 1
ATOM 703 C CA . VAL A 1 93 ? -11.876 8.828 4.486 1.00 94.19 93 VAL A CA 1
ATOM 704 C C . VAL A 1 93 ? -11.403 8.576 5.919 1.00 94.19 93 VAL A C 1
ATOM 706 O O . VAL A 1 93 ? -12.091 7.877 6.664 1.00 94.19 93 VAL A O 1
ATOM 709 N N . ALA A 1 94 ? -10.246 9.120 6.298 1.00 94.25 94 ALA A N 1
ATOM 710 C CA . ALA A 1 94 ? -9.632 8.947 7.610 1.00 94.25 94 ALA A CA 1
ATOM 711 C C . ALA A 1 94 ? -9.788 10.196 8.491 1.00 94.25 94 ALA A C 1
ATOM 713 O O . ALA A 1 94 ? -10.001 11.310 8.009 1.00 94.25 94 ALA A O 1
ATOM 714 N N . ASP A 1 95 ? -9.632 10.014 9.801 1.00 94.38 95 ASP A N 1
ATOM 715 C CA . ASP A 1 95 ? -9.537 11.124 10.749 1.00 94.38 95 ASP A CA 1
ATOM 716 C C . ASP A 1 95 ? -8.123 11.727 10.713 1.00 94.38 95 ASP A C 1
ATOM 718 O O . ASP A 1 95 ? -7.144 11.091 11.111 1.00 94.38 95 ASP A O 1
ATOM 722 N N . LEU A 1 96 ? -8.012 12.969 10.235 1.00 91.75 96 LEU A N 1
ATOM 723 C CA . LEU A 1 96 ? -6.730 13.659 10.085 1.00 91.75 96 LEU A CA 1
ATOM 724 C C . LEU A 1 96 ? -5.998 13.867 11.416 1.00 91.75 96 LEU A C 1
ATOM 726 O O . LEU A 1 96 ? -4.767 13.814 11.429 1.00 91.75 96 LEU A O 1
ATOM 730 N N . GLU A 1 97 ? -6.714 14.102 12.518 1.00 91.94 97 GLU A N 1
ATOM 731 C CA . GLU A 1 97 ? -6.081 14.294 13.828 1.00 91.94 97 GLU A CA 1
ATOM 732 C C . GLU A 1 97 ? -5.461 12.985 14.319 1.00 91.94 97 GLU A C 1
ATOM 734 O O . GLU A 1 97 ? -4.347 12.985 14.851 1.00 91.94 97 GLU A O 1
ATOM 739 N N . LEU A 1 98 ? -6.144 11.863 14.080 1.00 91.50 98 LEU A N 1
ATOM 740 C CA . LEU A 1 98 ? -5.660 10.538 14.453 1.00 91.50 98 LEU A CA 1
ATOM 741 C C . LEU A 1 98 ? -4.480 10.099 13.578 1.00 91.50 98 LEU A C 1
ATOM 743 O O . LEU A 1 98 ? -3.457 9.657 14.104 1.00 91.50 98 LEU A O 1
ATOM 747 N N . VAL A 1 99 ? -4.581 10.283 12.257 1.00 91.06 99 VAL A N 1
ATOM 748 C CA . VAL A 1 99 ? -3.524 9.907 11.303 1.00 91.06 99 VAL A CA 1
ATOM 749 C C . VAL A 1 99 ? -2.228 10.668 11.573 1.00 91.06 99 VAL A C 1
ATOM 751 O O . VAL A 1 99 ? -1.150 10.084 11.496 1.00 91.06 99 VAL A O 1
ATOM 754 N N . GLN A 1 100 ? -2.301 11.948 11.946 1.00 88.44 100 GLN A N 1
ATOM 755 C CA . GLN A 1 100 ? -1.104 12.726 12.288 1.00 88.44 100 GLN A CA 1
ATOM 756 C C . GLN A 1 100 ? -0.398 12.229 13.556 1.00 88.44 100 GLN A C 1
ATOM 758 O O . GLN A 1 100 ? 0.808 12.425 13.697 1.00 88.44 100 GLN A O 1
ATOM 763 N N . GLN A 1 101 ? -1.132 11.611 14.482 1.00 88.44 101 GLN A N 1
ATOM 764 C CA . GLN A 1 101 ? -0.585 11.138 15.754 1.00 88.44 101 GLN A CA 1
ATOM 765 C C . GLN A 1 101 ? -0.137 9.674 15.698 1.00 88.44 101 GLN A C 1
ATOM 767 O O . GLN A 1 101 ? 0.824 9.306 16.371 1.00 88.44 101 GLN A O 1
ATOM 772 N N . GLN A 1 102 ? -0.851 8.839 14.940 1.00 86.44 102 GLN A N 1
ATOM 773 C CA . GLN A 1 102 ? -0.745 7.375 15.010 1.00 86.44 102 GLN A CA 1
ATOM 774 C C . GLN A 1 102 ? -0.530 6.710 13.642 1.00 86.44 102 GLN A C 1
ATOM 776 O O . GLN A 1 102 ? -0.214 5.524 13.581 1.00 86.44 102 GLN A O 1
ATOM 781 N N . GLY A 1 103 ? -0.666 7.457 12.545 1.00 89.12 103 GLY A N 1
ATOM 782 C CA . GLY A 1 103 ? -0.699 6.918 11.189 1.00 89.12 103 GLY A CA 1
ATOM 783 C C . GLY A 1 103 ? -2.026 6.247 10.837 1.00 89.12 103 GLY A C 1
ATOM 784 O O . GLY A 1 103 ? -3.024 6.382 11.541 1.00 89.12 103 GLY A O 1
ATOM 785 N N . PHE A 1 104 ? -2.046 5.548 9.702 1.00 93.25 104 PHE A N 1
ATOM 786 C CA . PHE A 1 104 ? -3.256 4.883 9.216 1.00 93.25 104 PHE A CA 1
ATOM 787 C C . PHE A 1 104 ? -3.531 3.568 9.939 1.00 93.25 104 PHE A C 1
ATOM 789 O O . PHE A 1 104 ? -2.660 2.704 10.055 1.00 93.25 104 PHE A O 1
ATOM 796 N N . SER A 1 105 ? -4.785 3.383 10.334 1.00 93.00 105 SER A N 1
ATOM 797 C CA . SER A 1 105 ? -5.296 2.134 10.885 1.00 93.00 105 SER A CA 1
ATOM 798 C C . SER A 1 105 ? -5.724 1.159 9.782 1.00 93.00 105 SER A C 1
ATOM 800 O O . SER A 1 105 ? -6.039 1.548 8.657 1.00 93.00 105 SER A O 1
ATOM 802 N N . LEU A 1 106 ? -5.839 -0.133 10.113 1.00 94.69 106 LEU A N 1
ATOM 803 C CA . LEU A 1 106 ? -6.417 -1.128 9.195 1.00 94.69 106 LEU A CA 1
ATOM 804 C C . LEU A 1 106 ? -7.869 -0.794 8.797 1.00 94.69 106 LEU A C 1
ATOM 806 O O . LEU A 1 106 ? -8.316 -1.192 7.718 1.00 94.69 106 LEU A O 1
ATOM 810 N N . LEU A 1 107 ? -8.598 -0.049 9.638 1.00 94.56 107 LEU A N 1
ATOM 811 C CA . LEU A 1 107 ? -9.937 0.440 9.317 1.00 94.56 107 LEU A CA 1
ATOM 812 C C . LEU A 1 107 ? -9.895 1.498 8.205 1.00 94.56 107 LEU A C 1
ATOM 814 O O . LEU A 1 107 ? -10.724 1.439 7.300 1.00 94.56 107 LEU A O 1
ATOM 818 N N . ASP A 1 108 ? -8.910 2.397 8.212 1.00 95.56 108 ASP A N 1
ATOM 819 C CA . ASP A 1 108 ? -8.744 3.410 7.159 1.00 95.56 108 ASP A CA 1
ATOM 820 C C . ASP A 1 108 ? -8.444 2.755 5.809 1.00 95.56 108 ASP A C 1
ATOM 822 O O . ASP A 1 108 ? -9.038 3.107 4.788 1.00 95.56 108 ASP A O 1
ATOM 826 N N . LEU A 1 109 ? -7.582 1.729 5.809 1.00 96.31 109 LEU A N 1
ATOM 827 C CA . LEU A 1 109 ? -7.304 0.929 4.616 1.00 96.31 109 LEU A CA 1
ATOM 828 C C . LEU A 1 109 ? -8.586 0.269 4.092 1.00 96.31 109 LEU A C 1
ATOM 830 O O . LEU A 1 109 ? -8.855 0.325 2.891 1.00 96.31 109 LEU A O 1
ATOM 834 N N . LYS A 1 110 ? -9.392 -0.334 4.979 1.00 96.44 110 LYS A N 1
ATOM 835 C CA . LYS A 1 110 ? -10.690 -0.931 4.626 1.00 96.44 110 LYS A CA 1
ATOM 836 C C . LYS A 1 110 ? -11.630 0.107 4.003 1.00 96.44 110 LYS A C 1
ATOM 838 O O . LYS A 1 110 ? -12.180 -0.154 2.934 1.0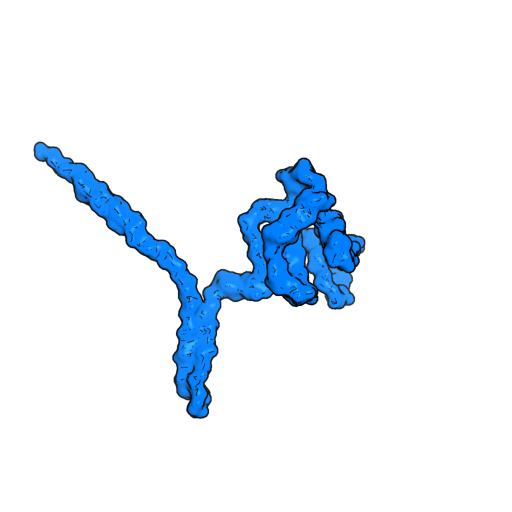0 96.44 110 LYS A O 1
ATOM 843 N N . ASN A 1 111 ? -11.808 1.252 4.656 1.00 96.62 111 ASN A N 1
ATOM 844 C CA . ASN A 1 111 ? -12.717 2.302 4.197 1.00 96.62 111 ASN A CA 1
ATOM 845 C C . ASN A 1 111 ? -12.310 2.802 2.808 1.00 96.62 111 ASN A C 1
ATOM 847 O O . ASN A 1 111 ? -13.157 2.933 1.927 1.00 96.62 111 ASN A O 1
ATOM 851 N N . TYR A 1 112 ? -11.011 3.005 2.577 1.00 97.12 112 TYR A N 1
ATOM 852 C CA . TYR A 1 112 ? -10.510 3.438 1.278 1.00 97.12 112 TYR A CA 1
ATOM 853 C C . TYR A 1 112 ? -10.707 2.379 0.182 1.00 97.12 112 TYR A C 1
ATOM 855 O O . TYR A 1 112 ? -11.191 2.701 -0.898 1.00 97.12 112 TYR A O 1
ATOM 863 N N . VAL A 1 113 ? -10.416 1.094 0.423 1.00 96.81 113 VAL A N 1
ATOM 864 C CA . VAL A 1 113 ? -10.653 0.076 -0.624 1.00 96.81 113 VAL A CA 1
ATOM 865 C C . VAL A 1 113 ? -12.141 -0.101 -0.951 1.00 96.81 113 VAL A C 1
ATOM 867 O O . VAL A 1 113 ? -12.475 -0.448 -2.086 1.00 96.81 113 VAL A O 1
ATOM 870 N N . GLU A 1 114 ? -13.036 0.169 0.002 1.00 96.81 114 GLU A N 1
ATOM 871 C CA . GLU A 1 114 ? -14.485 0.168 -0.224 1.00 96.81 114 GLU A CA 1
ATOM 872 C C . GLU A 1 114 ? -14.919 1.307 -1.164 1.00 96.81 114 GLU A C 1
ATOM 874 O O . GLU A 1 114 ? -15.784 1.079 -2.016 1.00 96.81 114 GLU A O 1
ATOM 879 N N . THR A 1 115 ? -14.272 2.482 -1.123 1.00 96.81 115 THR A N 1
ATOM 880 C CA . THR A 1 115 ? -14.537 3.558 -2.107 1.00 96.81 115 THR A CA 1
ATOM 881 C C . THR A 1 115 ? -14.114 3.161 -3.523 1.00 96.81 115 THR A C 1
ATOM 883 O O . THR A 1 115 ? -14.729 3.580 -4.503 1.00 96.81 115 THR A O 1
ATOM 886 N N . LEU A 1 116 ? -13.119 2.277 -3.642 1.00 95.75 116 LEU A N 1
ATOM 887 C CA . LEU A 1 116 ? -12.656 1.703 -4.908 1.00 95.75 116 LEU A CA 1
ATOM 888 C C . LEU A 1 116 ? -13.521 0.529 -5.409 1.00 95.75 116 LEU A C 1
ATOM 890 O O . LEU A 1 116 ? -13.169 -0.092 -6.421 1.00 95.75 116 LEU A O 1
ATOM 894 N N . GLY A 1 117 ? -14.608 0.191 -4.703 1.00 95.94 117 GLY A N 1
ATOM 895 C CA . GLY A 1 117 ? -15.498 -0.932 -5.016 1.00 95.94 117 GLY A CA 1
ATOM 896 C C . GLY A 1 117 ? -14.928 -2.313 -4.668 1.00 95.94 117 GLY A C 1
ATOM 897 O O . GLY A 1 117 ? -15.462 -3.331 -5.114 1.00 95.94 117 GLY A O 1
ATOM 898 N N . LEU A 1 118 ? -13.840 -2.368 -3.896 1.00 95.06 118 LEU A N 1
ATOM 899 C CA . LEU A 1 118 ? -13.248 -3.609 -3.400 1.00 95.06 118 LEU A CA 1
ATOM 900 C C . LEU A 1 118 ? -13.839 -3.974 -2.032 1.00 95.06 118 LEU A C 1
ATOM 902 O O . LEU A 1 118 ? -14.518 -3.183 -1.383 1.00 95.06 118 LEU A O 1
ATOM 906 N N . ARG A 1 119 ? -13.584 -5.205 -1.582 1.00 93.38 119 ARG A N 1
ATOM 907 C CA . ARG A 1 119 ? -14.045 -5.693 -0.275 1.00 93.38 119 ARG A CA 1
ATOM 908 C C . ARG A 1 119 ? -12.862 -5.847 0.671 1.00 93.38 119 ARG A C 1
ATOM 910 O O . ARG A 1 119 ? -12.125 -6.824 0.564 1.00 93.38 119 ARG A O 1
ATOM 917 N N . GLY A 1 120 ? -12.715 -4.914 1.607 1.00 93.31 120 GLY A N 1
ATOM 918 C CA . GLY A 1 120 ? -11.796 -5.047 2.736 1.00 93.31 120 GLY A CA 1
ATOM 919 C C . GLY A 1 120 ? -12.458 -5.798 3.891 1.00 93.31 120 GLY A C 1
ATOM 920 O O . GLY A 1 120 ? -13.574 -5.466 4.290 1.00 93.31 120 GLY A O 1
ATOM 921 N N . ARG A 1 121 ? -11.792 -6.817 4.441 1.00 93.19 121 ARG A N 1
ATOM 922 C CA . ARG A 1 121 ? -12.245 -7.521 5.652 1.00 93.19 121 ARG A CA 1
ATOM 923 C C . ARG A 1 121 ? -11.101 -7.586 6.658 1.00 93.19 121 ARG A C 1
ATOM 925 O O . ARG A 1 121 ? -10.006 -7.995 6.292 1.00 93.19 121 ARG A O 1
ATOM 932 N N . GLY A 1 122 ? -11.373 -7.158 7.889 1.00 93.25 122 GLY A N 1
ATOM 933 C CA . GLY A 1 122 ? -10.447 -7.265 9.013 1.00 93.25 122 GLY A CA 1
ATOM 934 C C . GLY A 1 122 ? -10.724 -8.533 9.811 1.00 93.25 122 GLY A C 1
ATOM 935 O O . GLY A 1 122 ? -11.887 -8.878 10.022 1.00 93.25 122 GLY A O 1
ATOM 936 N N . TYR A 1 123 ? -9.661 -9.208 10.235 1.00 91.31 123 TYR A N 1
ATOM 937 C CA . TYR A 1 123 ? -9.728 -10.409 11.057 1.00 91.31 123 TYR A CA 1
ATOM 938 C C . TYR A 1 123 ? -8.619 -10.389 12.095 1.00 91.31 123 TYR A C 1
ATOM 940 O O . TYR A 1 123 ? -7.547 -9.840 11.853 1.00 91.31 123 TYR A O 1
ATOM 948 N N . GLU A 1 124 ? -8.887 -11.049 13.211 1.00 91.94 124 GLU A N 1
ATOM 949 C CA . GLU A 1 124 ? -7.879 -11.470 14.168 1.00 91.94 124 GLU A CA 1
ATOM 950 C C . GLU A 1 124 ? -7.741 -12.983 14.009 1.00 91.94 124 GLU A C 1
ATOM 952 O O . GLU A 1 124 ? -8.719 -13.717 14.161 1.00 91.94 124 GLU A O 1
ATOM 957 N N . VAL A 1 125 ? -6.565 -13.427 13.575 1.00 90.38 125 VAL A N 1
ATOM 958 C CA . VAL A 1 125 ? -6.265 -14.832 13.286 1.00 90.38 125 VAL A CA 1
ATOM 959 C C . VAL A 1 125 ? -4.844 -15.146 13.720 1.00 90.38 125 VAL A C 1
ATOM 961 O O . VAL A 1 125 ? -3.981 -14.266 13.702 1.00 90.38 125 VAL A O 1
ATOM 964 N N . ASP A 1 126 ? -4.606 -16.408 14.063 1.00 91.38 126 ASP A N 1
ATOM 965 C CA . ASP A 1 126 ? -3.262 -16.905 14.334 1.00 91.38 126 ASP A CA 1
ATOM 966 C C . ASP A 1 126 ? -2.423 -16.919 13.045 1.00 91.38 126 ASP A C 1
ATOM 968 O O . ASP A 1 126 ? -2.959 -17.051 11.937 1.00 91.38 126 ASP A O 1
ATOM 972 N N . ALA A 1 127 ? -1.101 -16.791 13.182 1.00 90.19 127 ALA A N 1
ATOM 973 C CA . ALA A 1 127 ? -0.181 -16.659 12.052 1.00 90.19 127 ALA A CA 1
ATOM 974 C C . ALA A 1 127 ? -0.237 -17.863 11.098 1.00 90.19 127 ALA A C 1
ATOM 976 O O . ALA A 1 127 ? -0.125 -17.690 9.887 1.00 90.19 127 ALA A O 1
ATOM 977 N N . GLU A 1 128 ? -0.482 -19.060 11.628 1.00 92.62 128 GLU A N 1
ATOM 978 C CA . GLU A 1 128 ? -0.622 -20.303 10.867 1.00 92.62 128 GLU A CA 1
ATOM 979 C C . GLU A 1 128 ? -1.814 -20.255 9.901 1.00 92.62 128 GLU A C 1
ATOM 981 O O . GLU A 1 128 ? -1.793 -20.891 8.853 1.00 92.62 128 GLU A O 1
ATOM 986 N N . THR A 1 129 ? -2.839 -19.450 10.206 1.00 90.81 129 THR A N 1
ATOM 987 C CA . THR A 1 129 ? -4.010 -19.287 9.331 1.00 90.81 129 THR A CA 1
ATOM 988 C C . THR A 1 129 ? -3.638 -18.593 8.021 1.00 90.81 129 THR A C 1
ATOM 990 O O . THR A 1 129 ? -4.335 -18.762 7.023 1.00 90.81 129 THR A O 1
ATOM 993 N N . LEU A 1 130 ? -2.550 -17.812 7.995 1.00 90.62 130 LEU A N 1
ATOM 994 C CA . LEU A 1 130 ? -2.123 -17.075 6.803 1.00 90.62 130 LEU A CA 1
ATOM 995 C C . LEU A 1 130 ? -1.707 -18.005 5.656 1.00 90.62 130 LEU A C 1
ATOM 997 O O . LEU A 1 130 ? -1.883 -17.624 4.499 1.00 90.62 130 LEU A O 1
ATOM 1001 N N . ASP A 1 131 ? -1.236 -19.218 5.959 1.00 91.31 131 ASP A N 1
ATOM 1002 C CA . ASP A 1 131 ? -0.840 -20.216 4.954 1.00 91.31 131 ASP A CA 1
ATOM 1003 C C . ASP A 1 131 ? -2.037 -20.720 4.128 1.00 91.31 131 ASP A C 1
ATOM 1005 O O . ASP A 1 131 ? -1.889 -21.086 2.960 1.00 91.31 131 ASP A O 1
ATOM 1009 N N . ASP A 1 132 ? -3.240 -20.674 4.707 1.00 91.81 132 ASP A N 1
ATOM 1010 C CA . ASP A 1 132 ? -4.484 -21.089 4.056 1.00 91.81 132 ASP A CA 1
ATOM 1011 C C . ASP A 1 132 ? -5.166 -19.941 3.282 1.00 91.81 132 ASP A C 1
ATOM 1013 O O . ASP A 1 132 ? -6.155 -20.152 2.563 1.00 91.81 132 ASP A O 1
ATOM 1017 N N . VAL A 1 133 ? -4.667 -18.704 3.402 1.00 90.44 133 VAL A N 1
ATOM 1018 C CA . VAL A 1 133 ? -5.276 -17.537 2.755 1.00 90.44 133 VAL A CA 1
ATOM 1019 C C . VAL A 1 133 ? -4.817 -17.419 1.300 1.00 90.44 133 VAL A C 1
ATOM 1021 O O . VAL A 1 133 ? -3.665 -17.145 0.988 1.00 90.44 133 VAL A O 1
ATOM 1024 N N . SER A 1 134 ? -5.771 -17.549 0.376 1.00 89.94 134 SER A N 1
ATOM 1025 C CA . SER A 1 134 ? -5.534 -17.491 -1.078 1.00 89.94 134 SER A CA 1
ATOM 1026 C C . SER A 1 134 ? -5.585 -16.085 -1.689 1.00 89.94 134 SER A C 1
ATOM 1028 O O . SER A 1 134 ? -5.431 -15.928 -2.901 1.00 89.94 134 SER A O 1
ATOM 1030 N N . ILE A 1 135 ? -5.823 -15.058 -0.874 1.00 90.75 135 ILE A N 1
ATOM 1031 C CA . ILE A 1 135 ? -5.904 -13.659 -1.304 1.00 90.75 135 ILE A CA 1
ATOM 1032 C C . ILE A 1 135 ? -4.780 -12.832 -0.672 1.00 90.75 135 ILE A C 1
ATOM 1034 O O . ILE A 1 135 ? -4.319 -13.167 0.415 1.00 90.75 135 ILE A O 1
ATOM 1038 N N . PRO A 1 136 ? -4.351 -11.726 -1.301 1.00 92.25 136 PRO A N 1
ATOM 1039 C CA . PRO A 1 136 ? -3.363 -10.847 -0.692 1.00 92.25 136 PRO A CA 1
ATOM 1040 C C . PRO A 1 136 ? -3.891 -10.232 0.609 1.00 92.25 136 PRO A C 1
ATOM 1042 O O . PRO A 1 136 ? -5.020 -9.735 0.650 1.00 92.25 136 PRO A O 1
ATOM 1045 N N . VAL A 1 137 ? -3.058 -10.230 1.647 1.00 94.31 137 VAL A N 1
ATOM 1046 C CA . VAL A 1 137 ? -3.386 -9.718 2.984 1.00 94.31 137 VAL A CA 1
ATOM 1047 C C . VAL A 1 137 ? -2.393 -8.647 3.424 1.00 94.31 137 VAL A C 1
ATOM 1049 O O . VAL A 1 137 ? -1.229 -8.662 3.029 1.00 94.31 137 VAL A O 1
ATOM 1052 N N . ILE A 1 138 ? -2.865 -7.718 4.255 1.00 95.19 138 ILE A N 1
ATOM 1053 C CA . ILE A 1 138 ? -2.030 -6.753 4.977 1.00 95.19 138 ILE A CA 1
ATOM 1054 C C . ILE A 1 138 ? -2.121 -7.117 6.452 1.00 95.19 138 ILE A C 1
ATOM 1056 O O . ILE A 1 138 ? -3.220 -7.267 6.982 1.00 95.19 138 ILE A O 1
ATOM 1060 N N . VAL A 1 139 ? -0.966 -7.257 7.094 1.00 93.81 139 VAL A N 1
ATOM 1061 C CA . VAL A 1 139 ? -0.852 -7.594 8.513 1.00 93.81 139 VAL A CA 1
ATOM 1062 C C . VAL A 1 139 ? -0.264 -6.417 9.278 1.00 93.81 139 VAL A C 1
ATOM 1064 O O . VAL A 1 139 ? 0.602 -5.704 8.768 1.00 93.81 139 VAL A O 1
ATOM 1067 N N . LEU A 1 140 ? -0.735 -6.219 10.506 1.00 90.44 140 LEU A N 1
ATOM 1068 C CA . LEU A 1 140 ? -0.092 -5.318 11.451 1.00 90.44 140 LEU A CA 1
ATOM 1069 C C . LEU A 1 140 ? 1.070 -6.073 12.101 1.00 90.44 140 LEU A C 1
ATOM 1071 O O . LEU A 1 140 ? 0.857 -7.109 12.725 1.00 90.44 140 LEU A O 1
ATOM 1075 N N . LEU A 1 141 ? 2.290 -5.567 11.934 1.00 88.31 141 LEU A N 1
ATOM 1076 C CA . LEU A 1 141 ? 3.478 -6.112 12.583 1.00 88.31 141 LEU A CA 1
ATOM 1077 C C . LEU A 1 141 ? 3.902 -5.179 13.712 1.00 88.31 141 LEU A C 1
ATOM 1079 O O . LEU A 1 141 ? 4.129 -3.995 13.472 1.00 88.31 141 LEU A O 1
ATOM 1083 N N . ASP A 1 142 ? 4.054 -5.733 14.911 1.00 84.06 142 ASP A N 1
ATOM 1084 C CA . ASP A 1 142 ? 4.735 -5.069 16.017 1.00 84.06 142 ASP A CA 1
ATOM 1085 C C . ASP A 1 142 ? 6.165 -5.608 16.100 1.00 84.06 142 ASP A C 1
ATOM 1087 O O . ASP A 1 142 ? 6.426 -6.733 16.535 1.00 84.06 142 ASP A O 1
ATOM 1091 N N . LEU A 1 143 ? 7.096 -4.815 15.583 1.00 79.44 143 LEU A N 1
ATOM 1092 C CA . LEU A 1 143 ? 8.518 -5.100 15.646 1.00 79.44 143 LEU A CA 1
ATOM 1093 C C . LEU A 1 143 ? 9.065 -4.285 16.811 1.00 79.44 143 LEU A C 1
ATOM 1095 O O . LEU A 1 143 ? 9.519 -3.175 16.562 1.00 79.44 143 LEU A O 1
ATOM 1099 N N . ASN A 1 144 ? 8.961 -4.816 18.040 1.00 68.31 144 ASN A N 1
ATOM 1100 C CA . ASN A 1 144 ? 9.472 -4.230 19.293 1.00 68.31 144 ASN A CA 1
ATOM 1101 C C . ASN A 1 144 ? 10.717 -3.353 19.058 1.00 68.31 144 ASN A C 1
ATOM 1103 O O . ASN A 1 144 ? 11.836 -3.875 19.029 1.00 68.31 144 ASN A O 1
ATOM 1107 N N . GLY A 1 145 ? 10.496 -2.057 18.833 1.00 51.75 145 GLY A N 1
ATOM 1108 C CA . GLY A 1 145 ? 11.530 -1.112 18.411 1.00 51.75 145 GLY A CA 1
ATOM 1109 C C . GLY A 1 145 ? 12.616 -0.937 19.454 1.00 51.75 145 GLY A C 1
ATOM 1110 O O . GLY A 1 145 ? 12.255 -0.764 20.640 1.00 51.75 145 GLY A O 1
#

Foldseek 3Di:
DDDDPPVVVVVVVVVVPPPPDDPDFDWDWDPDPDPPDIDTDTHDDPVCVVPVQFADDDDPLLPLLRLLLSCCVRVVVPVPRHSVVSVVLLVVQDDPVCCVVPHDDLVSSQRSVVVVVDHRDDDDDDPVVVVVDPGDDDDDDDPPD